Protein AF-A0A8B7D8F7-F1 (afdb_monomer_lite)

Foldseek 3Di:
DFEDEDALPDALVVVLVRLQVQLVVCVVHDPVPDAGEYEYEQVQNPCNHPRNNLVQVVCCLPQLHSPDPPPPPPPDDSSSSHHHYHYHHPHDDDVVSPVSDDDDDDDDDDPVRVVVVVVVVCVVVVVVPVVDDDDAPVRVLCVQCVPPPDDPVDPRCVVVLVVDPPVRND

Structure (mmCIF, N/CA/C/O backbone):
data_AF-A0A8B7D8F7-F1
#
_entry.id   AF-A0A8B7D8F7-F1
#
loop_
_atom_site.group_PDB
_atom_site.id
_atom_site.type_symbol
_atom_site.label_atom_id
_atom_site.label_alt_id
_atom_site.label_comp_id
_atom_site.label_asym_id
_atom_site.label_entity_id
_atom_site.label_seq_id
_atom_site.pdbx_PDB_ins_code
_atom_site.Cartn_x
_atom_site.Cartn_y
_atom_site.Cartn_z
_atom_site.occupancy
_atom_site.B_iso_or_equiv
_atom_site.auth_seq_id
_atom_site.auth_comp_id
_atom_site.auth_asym_id
_atom_site.auth_atom_id
_atom_site.pdbx_PDB_model_num
ATOM 1 N N . MET A 1 1 ? 14.949 -7.351 -1.262 1.00 87.62 1 MET A N 1
ATOM 2 C CA . MET A 1 1 ? 13.825 -6.404 -1.428 1.00 87.62 1 MET A CA 1
ATOM 3 C C . MET A 1 1 ? 14.369 -4.986 -1.374 1.00 87.62 1 MET A C 1
ATOM 5 O O . MET A 1 1 ? 15.267 -4.740 -0.578 1.00 87.62 1 MET A O 1
ATOM 9 N N . LEU A 1 2 ? 13.857 -4.088 -2.214 1.00 94.81 2 LEU A N 1
ATOM 10 C CA . LEU A 1 2 ? 14.198 -2.665 -2.225 1.00 94.81 2 LEU A CA 1
ATOM 11 C C . LEU A 1 2 ? 12.904 -1.845 -2.233 1.00 94.81 2 LEU A C 1
ATOM 13 O O . LEU A 1 2 ? 12.019 -2.121 -3.038 1.00 94.81 2 LEU A O 1
ATOM 17 N N . SER A 1 3 ? 12.783 -0.864 -1.342 1.00 95.75 3 SER A N 1
ATOM 18 C CA . SER A 1 3 ? 11.585 -0.025 -1.221 1.00 95.75 3 SER A CA 1
ATOM 19 C C . SER A 1 3 ? 11.838 1.403 -1.701 1.00 95.75 3 SER A C 1
ATOM 21 O O . SER A 1 3 ? 12.882 1.980 -1.392 1.00 95.75 3 SER A O 1
ATOM 23 N N . TYR A 1 4 ? 10.861 1.996 -2.382 1.00 96.25 4 TYR A N 1
ATOM 24 C CA . TYR A 1 4 ? 10.856 3.400 -2.782 1.00 96.25 4 TYR A CA 1
ATOM 25 C C . TYR A 1 4 ? 9.546 4.067 -2.358 1.00 96.25 4 TYR A C 1
ATOM 27 O O . TYR A 1 4 ? 8.468 3.609 -2.725 1.00 96.25 4 TYR A O 1
ATOM 35 N N . GLN A 1 5 ? 9.656 5.166 -1.610 1.00 96.56 5 GLN A N 1
ATOM 36 C CA . GLN A 1 5 ? 8.515 6.002 -1.243 1.00 96.56 5 GLN A CA 1
ATOM 37 C C . GLN A 1 5 ? 8.157 6.927 -2.410 1.00 96.56 5 GLN A C 1
ATOM 39 O O . GLN A 1 5 ? 8.928 7.829 -2.763 1.00 96.56 5 GLN A O 1
ATOM 44 N N . CYS A 1 6 ? 6.981 6.726 -2.990 1.00 94.94 6 CYS A N 1
ATOM 45 C CA . CYS A 1 6 ? 6.410 7.609 -3.991 1.00 94.94 6 CYS A CA 1
ATOM 46 C C . CYS A 1 6 ? 5.871 8.901 -3.363 1.00 94.94 6 CYS A C 1
ATOM 48 O O . CYS A 1 6 ? 5.489 8.975 -2.196 1.00 94.94 6 CYS A O 1
ATOM 50 N N . SER A 1 7 ? 5.873 9.956 -4.171 1.00 93.94 7 SER A N 1
ATOM 51 C CA . SER A 1 7 ? 5.354 11.277 -3.831 1.00 93.94 7 SER A CA 1
ATOM 52 C C . SER A 1 7 ? 4.913 11.999 -5.110 1.00 93.94 7 SER A C 1
ATOM 54 O O . SER A 1 7 ? 5.323 11.592 -6.202 1.00 93.94 7 SER A O 1
ATOM 56 N N . PRO A 1 8 ? 4.203 13.134 -5.013 1.00 92.12 8 PRO A N 1
ATOM 57 C CA . PRO A 1 8 ? 3.846 13.934 -6.191 1.00 92.12 8 PRO A CA 1
ATOM 58 C C . PRO A 1 8 ? 5.057 14.460 -6.988 1.00 92.12 8 PRO A C 1
ATOM 60 O O . PRO A 1 8 ? 4.948 14.800 -8.167 1.00 92.12 8 PRO A O 1
ATOM 63 N N . LEU A 1 9 ? 6.240 14.509 -6.365 1.00 92.75 9 LEU A N 1
ATOM 64 C CA . LEU A 1 9 ? 7.497 14.946 -6.985 1.00 92.75 9 LEU A CA 1
ATOM 65 C C . LEU A 1 9 ? 8.323 13.790 -7.572 1.00 92.75 9 LEU A C 1
ATOM 67 O O . LEU A 1 9 ? 9.418 14.023 -8.096 1.00 92.75 9 LEU A O 1
ATOM 71 N N . SER A 1 10 ? 7.834 12.551 -7.471 1.00 93.44 10 SER A N 1
ATOM 72 C CA . SER A 1 10 ? 8.520 11.371 -7.995 1.00 93.44 10 SER A CA 1
ATOM 73 C C . SER A 1 10 ? 8.767 11.478 -9.501 1.00 93.44 10 SER A C 1
ATOM 75 O O . SER A 1 10 ? 7.988 12.058 -10.255 1.00 93.44 10 SER A O 1
ATOM 77 N N . THR A 1 11 ? 9.887 10.910 -9.947 1.00 93.69 11 THR A N 1
ATOM 78 C CA . THR A 1 11 ? 10.309 10.909 -11.353 1.00 93.69 11 THR A CA 1
ATOM 79 C C . THR A 1 11 ? 10.440 9.485 -11.871 1.00 93.69 11 THR A C 1
ATOM 81 O O . THR A 1 11 ? 10.757 8.573 -11.107 1.00 93.69 11 THR A O 1
ATOM 84 N N . ALA A 1 12 ? 10.236 9.304 -13.178 1.00 92.81 12 ALA A N 1
ATOM 85 C CA . ALA A 1 12 ? 10.432 8.017 -13.846 1.00 92.81 12 ALA A CA 1
ATOM 86 C C . ALA A 1 12 ? 11.850 7.470 -13.611 1.00 92.81 12 ALA A C 1
ATOM 88 O O . ALA A 1 12 ? 12.014 6.310 -13.255 1.00 92.81 12 ALA A O 1
ATOM 89 N N . GLU A 1 13 ? 12.866 8.332 -13.708 1.00 92.81 13 GLU A N 1
ATOM 90 C CA . GLU A 1 13 ? 14.273 7.973 -13.496 1.00 92.81 13 GLU A CA 1
ATOM 91 C C . GLU A 1 13 ? 14.523 7.339 -12.121 1.00 92.81 13 GLU A C 1
ATOM 93 O O . GLU A 1 13 ? 15.230 6.340 -12.014 1.00 92.81 13 GLU A O 1
ATOM 98 N N . ARG A 1 14 ? 13.910 7.871 -11.054 1.00 92.50 14 ARG A N 1
ATOM 99 C CA . ARG A 1 14 ? 14.045 7.288 -9.712 1.00 92.50 14 ARG A CA 1
ATOM 100 C C . ARG A 1 14 ? 13.439 5.888 -9.634 1.00 92.50 14 ARG A C 1
ATOM 102 O O . ARG A 1 14 ? 14.030 5.018 -8.997 1.00 92.50 14 ARG A O 1
ATOM 109 N N . ILE A 1 15 ? 12.303 5.662 -10.293 1.00 94.00 15 ILE A N 1
ATOM 110 C CA . ILE A 1 15 ? 11.661 4.342 -10.346 1.00 94.00 15 ILE A CA 1
ATOM 111 C C . ILE A 1 15 ? 12.543 3.371 -11.140 1.00 94.00 15 ILE A C 1
ATOM 113 O O . ILE A 1 15 ? 12.883 2.308 -10.628 1.00 94.00 15 ILE A O 1
ATOM 117 N N . ILE A 1 16 ? 13.004 3.768 -12.328 1.00 93.31 16 ILE A N 1
ATOM 118 C CA . ILE A 1 16 ? 13.893 2.963 -13.181 1.00 93.31 16 ILE A CA 1
ATOM 119 C C . ILE A 1 16 ? 15.178 2.589 -12.434 1.00 93.31 16 ILE A C 1
ATOM 121 O O . ILE A 1 16 ? 15.551 1.418 -12.384 1.00 93.31 16 ILE A O 1
ATOM 125 N N . ASN A 1 17 ? 15.829 3.557 -11.785 1.00 92.38 17 ASN A N 1
ATOM 126 C CA . ASN A 1 17 ? 17.037 3.307 -11.001 1.00 92.38 17 ASN A CA 1
ATOM 127 C C . ASN A 1 17 ? 16.782 2.345 -9.834 1.00 92.38 17 ASN A C 1
ATOM 129 O O . ASN A 1 17 ? 17.636 1.509 -9.546 1.00 92.38 17 ASN A O 1
ATOM 133 N N . THR A 1 18 ? 15.607 2.412 -9.200 1.00 94.62 18 THR A N 1
ATOM 134 C CA . THR A 1 18 ? 15.209 1.462 -8.148 1.00 94.62 18 THR A CA 1
ATOM 135 C C . THR A 1 18 ? 15.103 0.042 -8.708 1.00 94.62 18 THR A C 1
ATOM 137 O O . THR A 1 18 ? 15.672 -0.885 -8.135 1.00 94.62 18 THR A O 1
ATOM 140 N N . PHE A 1 19 ? 14.444 -0.143 -9.855 1.00 93.88 19 PHE A N 1
ATOM 141 C CA . PHE A 1 19 ? 14.348 -1.447 -10.521 1.00 93.88 19 PHE A CA 1
ATOM 142 C C . PHE A 1 19 ? 15.720 -1.982 -10.935 1.00 93.88 19 PHE A C 1
ATOM 144 O O . PHE A 1 19 ? 16.063 -3.111 -10.591 1.00 93.88 19 PHE A O 1
ATOM 151 N N . ARG A 1 20 ? 16.551 -1.146 -11.570 1.00 90.81 20 ARG A N 1
ATOM 152 C CA . ARG A 1 20 ? 17.925 -1.496 -11.961 1.00 90.81 20 ARG A CA 1
ATOM 153 C C . ARG A 1 20 ? 18.796 -1.860 -10.757 1.00 90.81 20 ARG A C 1
ATOM 155 O O . ARG A 1 20 ? 19.623 -2.761 -10.835 1.00 90.81 20 ARG A O 1
ATOM 162 N N . GLN A 1 21 ? 18.652 -1.162 -9.634 1.00 92.06 21 GLN A N 1
ATOM 163 C CA . GLN A 1 21 ? 19.368 -1.515 -8.410 1.00 92.06 21 GLN A CA 1
ATOM 164 C C . GLN A 1 21 ? 18.860 -2.841 -7.830 1.00 92.06 21 GLN A C 1
ATOM 166 O O . GLN A 1 21 ? 19.656 -3.630 -7.328 1.00 92.06 21 GLN A O 1
ATOM 171 N N . CYS A 1 22 ? 17.554 -3.100 -7.909 1.00 93.19 22 CYS A N 1
ATOM 172 C CA . CYS A 1 22 ? 16.953 -4.329 -7.408 1.00 93.19 22 CYS A CA 1
ATOM 173 C C . CYS A 1 22 ? 17.325 -5.553 -8.258 1.00 93.19 22 CYS A C 1
ATOM 175 O O . CYS A 1 22 ? 17.568 -6.624 -7.698 1.00 93.19 22 CYS A O 1
ATOM 177 N N . SER A 1 23 ? 17.424 -5.411 -9.583 1.00 91.12 23 SER A N 1
ATOM 178 C CA . SER A 1 23 ? 17.811 -6.511 -10.478 1.00 91.12 23 SER A CA 1
ATOM 179 C C . SER A 1 23 ? 19.242 -6.974 -10.221 1.00 91.12 23 SER A C 1
ATOM 181 O O . SER A 1 23 ? 19.514 -8.169 -10.222 1.00 91.12 23 SER A O 1
ATOM 183 N N . ARG A 1 24 ? 20.143 -6.057 -9.838 1.00 89.94 24 ARG A N 1
ATOM 184 C CA . ARG A 1 24 ? 21.517 -6.397 -9.426 1.00 89.94 24 ARG A CA 1
ATOM 185 C C . ARG A 1 24 ? 21.591 -7.369 -8.248 1.00 89.94 24 ARG A C 1
ATOM 187 O O . ARG A 1 24 ? 22.590 -8.062 -8.117 1.00 89.94 24 ARG A O 1
ATOM 194 N N . PHE A 1 25 ? 20.565 -7.452 -7.397 1.00 90.75 25 PHE A N 1
ATOM 195 C CA . PHE A 1 25 ? 20.537 -8.449 -6.320 1.00 90.75 25 PHE A CA 1
ATOM 196 C C . PHE A 1 25 ? 20.321 -9.881 -6.818 1.00 90.75 25 PHE A C 1
ATOM 198 O O . PHE A 1 25 ? 20.570 -10.814 -6.058 1.00 90.75 25 PHE A O 1
ATOM 205 N N . GLN A 1 26 ? 19.851 -10.049 -8.054 1.00 89.31 26 GLN A N 1
ATOM 206 C CA . GLN A 1 26 ? 19.632 -11.351 -8.682 1.00 89.31 26 GLN A CA 1
ATOM 207 C C . GLN A 1 26 ? 20.849 -11.835 -9.482 1.00 89.31 26 GLN A C 1
ATOM 209 O O . GLN A 1 26 ? 20.882 -12.992 -9.885 1.00 89.31 26 GLN A O 1
ATOM 214 N N . VAL A 1 27 ? 21.855 -10.978 -9.690 1.00 87.81 27 VAL A N 1
ATOM 215 C CA . VAL A 1 27 ? 23.094 -11.343 -10.391 1.00 87.81 27 VAL A CA 1
ATOM 216 C C . VAL A 1 27 ? 23.777 -12.490 -9.644 1.00 87.81 27 VAL A C 1
ATOM 218 O O . VAL A 1 27 ? 23.914 -12.440 -8.420 1.00 87.81 27 VAL A O 1
ATOM 221 N N . GLU A 1 28 ? 24.174 -13.528 -10.387 1.00 86.38 28 GLU A N 1
ATOM 222 C CA . GLU A 1 28 ? 24.790 -14.759 -9.859 1.00 86.38 28 GLU A CA 1
ATOM 223 C C . GLU A 1 28 ? 23.906 -15.535 -8.857 1.00 86.38 28 GLU A C 1
ATOM 225 O O . GLU A 1 28 ? 24.405 -16.333 -8.057 1.00 86.38 28 GLU A O 1
ATOM 230 N N . LYS A 1 29 ? 22.585 -15.312 -8.867 1.00 88.38 29 LYS A N 1
ATOM 231 C CA . LYS A 1 29 ? 21.617 -16.083 -8.074 1.00 88.38 29 LYS A CA 1
ATOM 232 C C . LYS A 1 29 ? 20.855 -17.070 -8.946 1.00 88.38 29 LYS A C 1
ATOM 234 O O . LYS A 1 29 ? 20.622 -16.836 -10.125 1.00 88.38 29 LYS A O 1
ATOM 239 N N . ASP A 1 30 ? 20.429 -18.161 -8.324 1.00 89.81 30 ASP A N 1
ATOM 240 C CA . ASP A 1 30 ? 19.472 -19.085 -8.919 1.00 89.81 30 ASP A CA 1
ATOM 241 C C . ASP A 1 30 ? 18.056 -18.489 -8.839 1.00 89.81 30 ASP A C 1
ATOM 243 O O . ASP A 1 30 ? 17.492 -18.346 -7.753 1.00 89.81 30 ASP A O 1
ATOM 247 N N . LEU A 1 31 ? 17.492 -18.128 -9.994 1.00 89.00 31 LEU A N 1
ATOM 248 C CA . LEU A 1 31 ? 16.180 -17.479 -10.097 1.00 89.00 31 LEU A CA 1
ATOM 249 C C . LEU A 1 31 ? 15.002 -18.418 -9.803 1.00 89.00 31 LEU A C 1
ATOM 251 O O . LEU A 1 31 ? 13.884 -17.940 -9.613 1.00 89.00 31 LEU A O 1
ATOM 255 N N . ASP A 1 32 ? 15.230 -19.733 -9.743 1.00 89.94 32 ASP A N 1
ATOM 256 C CA . ASP A 1 32 ? 14.185 -20.686 -9.360 1.00 89.94 32 AS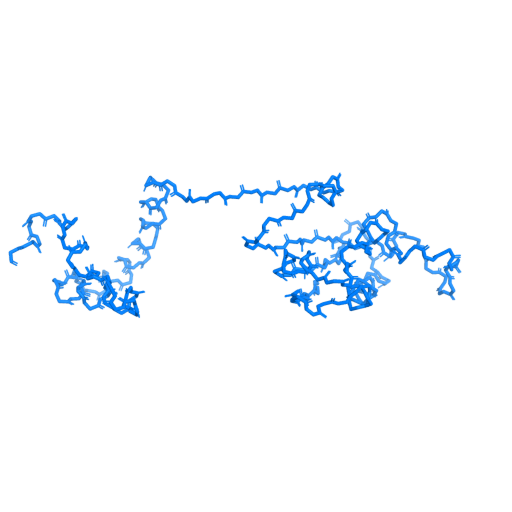P A CA 1
ATOM 257 C C . ASP A 1 32 ? 13.975 -20.701 -7.834 1.00 89.94 32 ASP A C 1
ATOM 259 O O . ASP A 1 32 ? 12.902 -21.063 -7.345 1.00 89.94 32 ASP A O 1
ATOM 263 N N . THR A 1 33 ? 14.978 -20.257 -7.067 1.00 93.12 33 THR A N 1
ATOM 264 C CA . THR A 1 33 ? 14.947 -20.210 -5.596 1.00 93.12 33 THR A CA 1
ATOM 265 C C . THR A 1 33 ? 15.053 -18.797 -5.017 1.00 93.12 33 THR A C 1
ATOM 267 O O . THR A 1 33 ? 14.802 -18.600 -3.824 1.00 93.12 33 THR A O 1
ATOM 270 N N . PHE A 1 34 ? 15.380 -17.796 -5.838 1.00 92.44 34 PHE A N 1
ATOM 271 C CA . PHE A 1 34 ? 15.567 -16.414 -5.413 1.00 92.44 34 PHE A CA 1
ATOM 272 C C . PHE A 1 34 ? 14.885 -15.417 -6.354 1.00 92.44 34 PHE A C 1
ATOM 274 O O . PHE A 1 34 ? 15.066 -15.455 -7.564 1.00 92.44 34 PHE A O 1
ATOM 281 N N . ALA A 1 35 ? 14.178 -14.445 -5.777 1.00 92.31 35 ALA A N 1
ATOM 282 C CA . ALA A 1 35 ? 13.623 -13.310 -6.508 1.00 92.31 35 ALA A CA 1
ATOM 283 C C . ALA A 1 35 ? 13.865 -12.013 -5.731 1.00 92.31 35 ALA A C 1
ATOM 285 O O . ALA A 1 35 ? 13.637 -11.936 -4.517 1.00 92.31 35 ALA A O 1
ATOM 286 N N . SER A 1 36 ? 14.309 -10.969 -6.427 1.00 94.50 36 SER A N 1
ATOM 287 C CA . SER A 1 36 ? 14.330 -9.622 -5.876 1.00 94.50 36 SER A CA 1
ATOM 288 C C . SER A 1 36 ? 12.977 -8.946 -6.098 1.00 94.50 36 SER A C 1
ATOM 290 O O . SER A 1 36 ? 12.236 -9.248 -7.032 1.00 94.50 36 SER A O 1
ATOM 292 N N . VAL A 1 37 ? 12.614 -8.066 -5.165 1.00 95.62 37 VAL A N 1
ATOM 293 C CA . VAL A 1 37 ? 11.290 -7.441 -5.117 1.00 95.62 37 VAL A CA 1
ATOM 294 C C . VAL A 1 37 ? 11.459 -5.944 -4.926 1.00 95.62 37 VAL A C 1
ATOM 296 O O . VAL A 1 37 ? 12.093 -5.520 -3.950 1.00 95.62 37 VAL A O 1
ATOM 299 N N . VAL A 1 38 ? 10.880 -5.164 -5.833 1.00 96.88 38 VAL A N 1
ATOM 300 C CA . VAL A 1 38 ? 10.690 -3.721 -5.690 1.00 96.88 38 VAL A CA 1
ATOM 301 C C . VAL A 1 38 ? 9.353 -3.466 -5.013 1.00 96.88 38 VAL A C 1
ATOM 303 O O . VAL A 1 38 ? 8.324 -3.989 -5.438 1.00 96.88 38 VAL A O 1
ATOM 306 N N . VAL A 1 39 ? 9.365 -2.630 -3.978 1.00 97.19 39 VAL A N 1
ATOM 307 C CA . VAL A 1 39 ? 8.150 -2.162 -3.311 1.00 97.19 39 VAL A CA 1
ATOM 308 C C . VAL A 1 39 ? 8.019 -0.660 -3.504 1.00 97.19 39 VAL A C 1
ATOM 310 O O . VAL A 1 39 ? 8.870 0.094 -3.034 1.00 97.19 39 VAL A O 1
ATOM 313 N N . LEU A 1 40 ? 6.975 -0.225 -4.206 1.00 95.69 40 LEU A N 1
ATOM 314 C CA . LEU A 1 40 ? 6.627 1.190 -4.312 1.00 95.69 40 LEU A CA 1
ATOM 315 C C . LEU A 1 40 ? 5.550 1.504 -3.284 1.00 95.69 40 LEU A C 1
ATOM 317 O O . LEU A 1 40 ? 4.417 1.039 -3.411 1.00 95.69 40 LEU A O 1
ATOM 321 N N . ASP A 1 41 ? 5.922 2.271 -2.270 1.00 95.88 41 ASP A N 1
ATOM 322 C CA . ASP A 1 41 ? 5.010 2.708 -1.220 1.00 95.88 41 ASP A CA 1
ATOM 323 C C . ASP A 1 41 ? 4.389 4.059 -1.586 1.00 95.88 41 ASP A C 1
ATOM 325 O O . ASP A 1 41 ? 5.037 4.892 -2.216 1.00 95.88 41 ASP A O 1
ATOM 329 N N . GLU A 1 42 ? 3.128 4.269 -1.227 1.00 94.56 42 GLU A N 1
ATOM 330 C CA . GLU A 1 42 ? 2.289 5.391 -1.666 1.00 94.56 42 GLU A CA 1
ATOM 331 C C . GLU A 1 42 ? 2.285 5.638 -3.187 1.00 94.56 42 GLU A C 1
ATOM 333 O O . GLU A 1 42 ? 2.297 6.779 -3.658 1.00 94.56 42 GLU A O 1
ATOM 338 N N . VAL A 1 43 ? 2.251 4.567 -3.990 1.00 93.12 43 VAL A N 1
ATOM 339 C CA . VAL A 1 43 ? 2.386 4.661 -5.457 1.00 93.12 43 VAL A CA 1
ATOM 340 C C . VAL A 1 43 ? 1.311 5.535 -6.118 1.00 93.12 43 VAL A C 1
ATOM 342 O O . VAL A 1 43 ? 1.598 6.206 -7.108 1.00 93.12 43 VAL A O 1
ATOM 345 N N . GLY A 1 44 ? 0.114 5.636 -5.535 1.00 91.88 44 GLY A N 1
ATOM 346 C CA . GLY A 1 44 ? -0.950 6.507 -6.035 1.00 91.88 44 GLY A CA 1
ATOM 347 C C . GLY A 1 44 ? -0.617 8.001 -5.957 1.00 91.88 44 GLY A C 1
ATOM 348 O O . GLY A 1 44 ? -1.065 8.755 -6.808 1.00 91.88 44 GLY A O 1
ATOM 349 N N . LEU A 1 45 ? 0.268 8.441 -5.052 1.00 92.31 45 LEU A N 1
ATOM 350 C CA . LEU A 1 45 ? 0.730 9.839 -5.034 1.00 92.31 45 LEU A CA 1
ATOM 351 C C . LEU A 1 45 ? 1.557 10.211 -6.272 1.00 92.31 45 LEU A C 1
ATOM 353 O O . LEU A 1 45 ? 1.676 11.387 -6.610 1.00 92.31 45 LEU A O 1
ATOM 357 N N . ALA A 1 46 ? 2.174 9.224 -6.924 1.00 92.12 46 ALA A N 1
ATOM 358 C CA . ALA A 1 46 ? 2.950 9.434 -8.138 1.00 92.12 46 ALA A CA 1
ATOM 359 C C . ALA A 1 46 ? 2.072 9.481 -9.403 1.00 92.12 46 ALA A C 1
ATOM 361 O O . ALA A 1 46 ? 2.559 9.922 -10.445 1.00 92.12 46 ALA A O 1
ATOM 362 N N . GLU A 1 47 ? 0.803 9.064 -9.319 1.00 88.06 47 GLU A N 1
ATOM 363 C CA . GLU A 1 47 ? -0.185 9.181 -10.402 1.00 88.06 47 GLU A CA 1
ATOM 364 C C . GLU A 1 47 ? -0.517 10.653 -10.681 1.00 88.06 47 GLU A C 1
ATOM 366 O O . GLU A 1 47 ? -0.488 11.083 -11.830 1.00 88.06 47 GLU A O 1
ATOM 371 N N . ASP A 1 48 ? -0.698 11.449 -9.623 1.00 82.69 48 ASP A N 1
ATOM 372 C CA . ASP A 1 48 ? -1.001 12.886 -9.709 1.00 82.69 48 ASP A CA 1
ATOM 373 C C . ASP A 1 48 ? 0.203 13.744 -10.143 1.00 82.69 48 ASP A C 1
ATOM 375 O O . ASP A 1 48 ? 0.115 14.970 -10.261 1.00 82.69 48 ASP A O 1
ATOM 379 N N . SER A 1 49 ? 1.366 13.128 -10.367 1.00 85.56 49 SER A N 1
ATOM 380 C CA . SER A 1 49 ? 2.564 13.861 -10.753 1.00 85.56 49 SER A CA 1
ATOM 381 C C . SER A 1 49 ? 2.476 14.347 -12.207 1.00 85.56 49 SER A C 1
ATOM 383 O O . SER A 1 49 ? 2.282 13.537 -13.119 1.00 85.56 49 SER A O 1
ATOM 385 N N . PRO A 1 50 ? 2.784 15.629 -12.494 1.00 84.94 50 PRO A N 1
ATOM 386 C CA . PRO A 1 50 ? 2.799 16.148 -13.865 1.00 84.94 50 PRO A CA 1
ATOM 387 C C . PRO A 1 50 ? 3.877 15.492 -14.745 1.00 84.94 50 PRO A C 1
ATOM 389 O O . PRO A 1 50 ? 3.872 15.649 -15.963 1.00 84.94 50 PRO A O 1
ATOM 392 N N . ARG A 1 51 ? 4.826 14.766 -14.138 1.00 86.12 51 ARG A N 1
ATOM 393 C CA . ARG A 1 51 ? 5.921 14.069 -14.827 1.00 86.12 51 ARG A CA 1
ATOM 394 C C . ARG A 1 51 ? 5.559 12.647 -15.264 1.00 86.12 51 ARG A C 1
ATOM 396 O O . ARG A 1 51 ? 6.406 11.985 -15.855 1.00 86.12 51 ARG A O 1
ATOM 403 N N . MET A 1 52 ? 4.344 12.174 -14.961 1.00 87.00 52 MET A N 1
ATOM 404 C CA . MET A 1 52 ? 3.841 10.833 -15.300 1.00 87.00 52 MET A CA 1
ATOM 405 C C . MET A 1 52 ? 4.857 9.698 -15.039 1.00 87.00 52 MET A C 1
ATOM 407 O O . MET A 1 52 ? 5.137 8.888 -15.930 1.00 87.00 52 MET A O 1
ATOM 411 N N . PRO A 1 53 ? 5.438 9.611 -13.828 1.00 91.12 53 PRO A N 1
ATOM 412 C CA . PRO A 1 53 ? 6.520 8.677 -13.522 1.00 91.12 53 PRO A CA 1
ATOM 413 C C . PRO A 1 53 ? 6.110 7.206 -13.689 1.00 91.12 53 PRO A C 1
ATOM 415 O O . PRO A 1 53 ? 6.938 6.376 -14.056 1.00 91.12 53 PRO A O 1
ATOM 418 N N . LEU A 1 54 ? 4.829 6.885 -13.484 1.00 90.75 54 LEU A N 1
ATOM 419 C CA . LEU A 1 54 ? 4.310 5.518 -13.567 1.00 90.75 54 LEU A CA 1
ATOM 420 C C . LEU A 1 54 ? 4.213 4.981 -15.001 1.00 90.75 54 LEU A C 1
ATOM 422 O O . LEU A 1 54 ? 4.060 3.777 -15.176 1.00 90.75 54 LEU A O 1
ATOM 426 N N . LYS A 1 55 ? 4.388 5.820 -16.036 1.00 88.81 55 LYS A N 1
ATOM 427 C CA . LYS A 1 55 ? 4.509 5.342 -17.425 1.00 88.81 55 LYS A CA 1
ATOM 428 C C . LYS A 1 55 ? 5.704 4.394 -17.598 1.00 88.81 55 LYS A C 1
ATOM 430 O O . LYS A 1 55 ? 5.629 3.470 -18.402 1.00 88.81 55 LYS A O 1
ATOM 435 N N . ALA A 1 56 ? 6.767 4.586 -16.812 1.00 89.12 56 ALA A N 1
ATOM 436 C CA . ALA A 1 56 ? 7.940 3.714 -16.825 1.00 89.12 56 ALA A CA 1
ATOM 437 C C . ALA A 1 56 ? 7.629 2.277 -16.372 1.00 89.12 56 ALA A C 1
ATOM 439 O O . ALA A 1 56 ? 8.340 1.355 -16.755 1.00 89.12 56 ALA A O 1
ATOM 440 N N . LEU A 1 57 ? 6.558 2.060 -15.595 1.00 89.25 57 LEU A N 1
ATOM 441 C CA . LEU A 1 57 ? 6.196 0.724 -15.119 1.00 89.25 57 LEU A CA 1
ATOM 442 C C . LEU A 1 57 ? 5.792 -0.223 -16.253 1.00 89.25 57 LEU A C 1
ATOM 444 O O . LEU A 1 57 ? 5.916 -1.427 -16.081 1.00 89.25 57 LEU A O 1
ATOM 448 N N . HIS A 1 58 ? 5.324 0.278 -17.402 1.00 86.44 58 HIS A N 1
ATOM 449 C CA . HIS A 1 58 ? 4.906 -0.595 -18.503 1.00 86.44 58 HIS A CA 1
ATOM 450 C C . HIS A 1 58 ? 6.057 -1.476 -18.997 1.00 86.44 58 HIS A C 1
ATOM 452 O O . HIS A 1 58 ? 5.934 -2.696 -18.960 1.00 86.44 58 HIS A O 1
ATOM 458 N N . SER A 1 59 ? 7.183 -0.867 -19.374 1.00 86.19 59 SER A N 1
ATOM 459 C CA . SER A 1 59 ? 8.365 -1.601 -19.834 1.00 86.19 59 SER A CA 1
ATOM 460 C C . SER A 1 59 ? 9.003 -2.400 -18.693 1.00 86.19 59 SER A C 1
ATOM 462 O O . SER A 1 59 ? 9.273 -3.591 -18.832 1.00 86.19 59 SER A O 1
ATOM 464 N N . LEU A 1 60 ? 9.118 -1.791 -17.505 1.00 89.25 60 LEU A N 1
ATOM 465 C CA . LEU A 1 60 ? 9.739 -2.431 -16.340 1.00 89.25 60 LEU A CA 1
ATOM 466 C C . LEU A 1 60 ? 9.019 -3.715 -15.893 1.00 89.25 60 LEU A C 1
ATOM 468 O O . LEU A 1 60 ? 9.669 -4.622 -15.380 1.00 89.25 60 LEU A O 1
ATOM 472 N N . LEU A 1 61 ? 7.696 -3.800 -16.066 1.00 88.00 61 LEU A N 1
ATOM 473 C CA . LEU A 1 61 ? 6.909 -4.986 -15.708 1.00 88.00 61 LEU A CA 1
ATOM 474 C C . LEU A 1 61 ? 6.807 -6.015 -16.845 1.00 88.00 61 LEU A C 1
ATOM 476 O O . LEU A 1 61 ? 6.533 -7.181 -16.569 1.00 88.00 61 LEU A O 1
ATOM 480 N N . GLU A 1 62 ? 7.013 -5.616 -18.102 1.00 84.12 62 GLU A N 1
ATOM 481 C CA . GLU A 1 62 ? 6.953 -6.525 -19.253 1.00 84.12 62 GLU A CA 1
ATOM 482 C C . GLU A 1 62 ? 8.280 -7.259 -19.473 1.00 84.12 62 GLU A C 1
ATOM 484 O O . GLU A 1 62 ? 8.310 -8.493 -19.481 1.00 84.12 62 GLU A O 1
ATOM 489 N N . ASP A 1 63 ? 9.381 -6.523 -19.622 1.00 79.12 63 ASP A N 1
ATOM 490 C CA . ASP A 1 63 ? 10.696 -7.085 -19.947 1.00 79.12 63 ASP A CA 1
ATOM 491 C C . ASP A 1 63 ? 11.807 -6.714 -18.953 1.00 79.12 63 ASP A C 1
ATOM 493 O O . ASP A 1 63 ? 12.911 -7.250 -19.050 1.00 79.12 63 ASP A O 1
ATOM 497 N N . GLY A 1 64 ? 11.508 -5.883 -17.947 1.00 77.06 64 GLY A N 1
ATOM 498 C CA . GLY A 1 64 ? 12.483 -5.450 -16.940 1.00 77.06 64 GLY A CA 1
ATOM 499 C C . GLY A 1 64 ? 13.408 -4.332 -17.422 1.00 77.06 64 GLY A C 1
ATOM 500 O O . GLY A 1 64 ? 14.374 -4.001 -16.732 1.00 77.06 64 GLY A O 1
ATOM 501 N N . THR A 1 65 ? 13.136 -3.748 -18.591 1.00 75.94 65 THR A N 1
ATOM 502 C CA . THR A 1 65 ? 13.918 -2.655 -19.171 1.00 75.94 65 THR A CA 1
ATOM 503 C C . THR A 1 65 ? 13.197 -1.315 -19.026 1.00 75.94 65 THR A C 1
ATOM 505 O O . THR A 1 65 ? 12.017 -1.234 -18.685 1.00 75.94 65 THR A O 1
ATOM 508 N N . ASP A 1 66 ? 13.911 -0.225 -19.285 1.00 69.00 66 ASP A N 1
ATOM 509 C CA . ASP A 1 66 ? 13.326 1.115 -19.391 1.00 69.00 66 ASP A CA 1
ATOM 510 C C . ASP A 1 66 ? 12.693 1.382 -20.774 1.00 69.00 66 ASP A C 1
ATOM 512 O O . ASP A 1 66 ? 12.284 2.510 -21.053 1.00 69.00 66 ASP A O 1
ATOM 516 N N . GLY A 1 67 ? 12.563 0.353 -21.623 1.00 64.81 67 GLY A N 1
ATOM 517 C CA . GLY A 1 67 ? 12.050 0.461 -22.988 1.00 64.81 67 GLY A CA 1
ATOM 518 C C . GLY A 1 67 ? 13.075 0.961 -24.006 1.00 64.81 67 GLY A C 1
ATOM 519 O O . GLY A 1 67 ? 12.709 1.189 -25.158 1.00 64.81 67 GLY A O 1
ATOM 520 N N . SER A 1 68 ? 14.337 1.149 -23.607 1.00 65.38 68 SER A N 1
ATOM 521 C CA . SER A 1 68 ? 15.431 1.319 -24.561 1.00 65.38 68 SER A CA 1
ATOM 522 C C . SER A 1 68 ? 15.869 -0.051 -25.091 1.00 65.38 68 SER A C 1
ATOM 524 O O . SER A 1 68 ? 16.170 -0.961 -24.321 1.00 65.38 68 SER A O 1
ATOM 526 N N . GLU A 1 69 ? 15.922 -0.204 -26.419 1.00 54.12 69 GLU A N 1
ATOM 527 C CA . GLU A 1 69 ? 16.531 -1.360 -27.101 1.00 54.12 69 GLU A CA 1
ATOM 528 C C . GLU A 1 69 ? 18.067 -1.350 -26.977 1.00 54.12 69 GLU A C 1
ATOM 530 O O . GLU A 1 69 ? 18.779 -1.773 -27.889 1.00 54.12 69 GLU A O 1
ATOM 535 N N . ASP A 1 70 ? 18.611 -0.859 -25.861 1.00 53.59 70 ASP A N 1
ATOM 536 C CA . ASP A 1 70 ? 20.021 -1.033 -25.559 1.00 53.59 70 ASP A CA 1
ATOM 537 C C . ASP A 1 70 ? 20.223 -2.516 -25.243 1.00 53.59 70 ASP A C 1
ATOM 539 O O . ASP A 1 70 ? 20.124 -2.970 -24.099 1.00 53.59 70 ASP A O 1
ATOM 543 N N . LEU A 1 71 ? 20.452 -3.273 -26.322 1.00 47.97 71 LEU A N 1
ATOM 544 C CA . LEU A 1 71 ? 20.987 -4.624 -26.370 1.00 47.97 71 LEU A CA 1
ATOM 545 C C . LEU A 1 71 ? 22.044 -4.750 -25.281 1.00 47.97 71 LEU A C 1
ATOM 547 O O . LEU A 1 71 ? 23.165 -4.293 -25.473 1.00 47.97 71 LEU A O 1
ATOM 551 N N . THR A 1 72 ? 21.644 -5.299 -24.131 1.00 49.72 72 THR A N 1
ATOM 552 C CA . THR A 1 72 ? 22.480 -5.833 -23.048 1.00 49.72 72 THR A CA 1
ATOM 553 C C . THR A 1 72 ? 23.943 -5.385 -23.129 1.00 49.72 72 THR A C 1
ATOM 555 O O . THR A 1 72 ? 24.826 -6.196 -23.407 1.00 49.72 72 THR A O 1
ATOM 558 N N . ALA A 1 73 ? 24.223 -4.095 -22.906 1.00 47.44 73 ALA A N 1
ATOM 559 C CA . ALA A 1 73 ? 25.603 -3.594 -22.901 1.00 47.44 73 ALA A CA 1
ATOM 560 C C . ALA A 1 73 ? 26.444 -4.271 -21.795 1.00 47.44 73 ALA A C 1
ATOM 562 O O . ALA A 1 73 ? 27.670 -4.224 -21.803 1.00 47.44 73 ALA A O 1
ATOM 563 N N . ASP A 1 74 ? 25.761 -4.916 -20.848 1.00 56.69 74 ASP A N 1
ATOM 564 C CA . ASP A 1 74 ? 26.276 -5.675 -19.720 1.00 56.69 74 ASP A CA 1
ATOM 565 C C . ASP A 1 74 ? 26.271 -7.204 -19.923 1.00 56.69 74 ASP A C 1
ATOM 567 O O . ASP A 1 74 ? 26.710 -7.921 -19.029 1.00 56.69 74 ASP A O 1
ATOM 571 N N . GLY A 1 75 ? 25.786 -7.718 -21.063 1.00 55.22 75 GLY A N 1
ATOM 572 C CA . GLY A 1 75 ? 25.753 -9.158 -21.364 1.00 55.22 75 GLY A CA 1
ATOM 573 C C . GLY A 1 75 ? 24.829 -10.005 -20.474 1.00 55.22 75 GLY A C 1
ATOM 574 O O . GLY A 1 75 ? 24.904 -11.229 -20.539 1.00 55.22 75 GLY A O 1
ATOM 575 N N . SER A 1 76 ? 23.977 -9.387 -19.648 1.00 59.16 76 SER A N 1
ATOM 576 C CA . SER A 1 76 ? 23.031 -10.093 -18.772 1.00 59.16 76 SER A CA 1
ATOM 577 C C . SER A 1 76 ? 21.767 -10.508 -19.531 1.00 59.16 76 SER A C 1
ATOM 579 O O . SER A 1 76 ? 21.239 -9.738 -20.339 1.00 59.16 76 SER A O 1
ATOM 581 N N . GLU A 1 77 ? 21.264 -11.722 -19.286 1.00 64.25 77 GLU A N 1
ATOM 582 C CA . GLU A 1 77 ? 20.019 -12.179 -19.908 1.00 64.25 77 GLU A CA 1
ATOM 583 C C . GLU A 1 77 ? 18.837 -11.313 -19.445 1.00 64.25 77 GLU A C 1
ATOM 585 O O . GLU A 1 77 ? 18.777 -10.855 -18.302 1.00 64.25 77 GLU A O 1
ATOM 590 N N . PHE A 1 78 ? 17.827 -11.131 -20.305 1.00 64.69 78 PHE A N 1
ATOM 591 C CA . PHE A 1 78 ? 16.589 -10.426 -19.934 1.00 64.69 78 PHE A CA 1
ATOM 592 C C . PHE A 1 78 ? 15.917 -11.018 -18.684 1.00 64.69 78 PHE A C 1
ATOM 594 O O . PHE A 1 78 ? 15.228 -10.305 -17.954 1.00 64.69 78 PHE A O 1
ATOM 601 N N . LYS A 1 79 ? 16.130 -12.314 -18.417 1.00 65.00 79 LYS A N 1
ATOM 602 C CA . LYS A 1 79 ? 15.598 -13.003 -17.237 1.00 65.00 79 LYS A CA 1
ATOM 603 C C . LYS A 1 79 ? 16.160 -12.421 -15.933 1.00 65.00 79 LYS A C 1
ATOM 605 O O . LYS A 1 79 ? 15.398 -12.249 -14.986 1.00 65.00 79 LYS A O 1
ATOM 610 N N . ASP A 1 80 ? 17.426 -12.007 -15.922 1.00 70.50 80 ASP A N 1
ATOM 611 C CA . ASP A 1 80 ? 18.100 -11.449 -14.741 1.00 70.50 80 ASP A CA 1
ATOM 612 C C . ASP A 1 80 ? 17.643 -10.017 -14.425 1.00 70.50 80 ASP A C 1
ATOM 614 O O . ASP A 1 80 ? 17.745 -9.551 -13.285 1.00 70.50 80 ASP A O 1
ATOM 618 N N . LYS A 1 81 ? 17.103 -9.313 -15.432 1.00 75.69 81 LYS A N 1
ATOM 619 C CA . LYS A 1 81 ? 16.621 -7.927 -15.316 1.00 75.69 81 LYS A CA 1
ATOM 620 C C . LYS A 1 81 ? 15.206 -7.827 -14.747 1.00 75.69 81 LYS A C 1
ATOM 622 O O . LYS A 1 81 ? 14.866 -6.796 -14.165 1.00 75.69 81 LYS A O 1
ATOM 627 N N . ARG A 1 82 ? 14.392 -8.881 -14.872 1.00 86.31 82 ARG A N 1
ATOM 628 C CA . ARG A 1 82 ? 13.023 -8.901 -14.340 1.00 86.31 82 ARG A CA 1
ATOM 629 C C . ARG A 1 82 ? 13.035 -9.064 -12.830 1.00 86.31 82 ARG A C 1
ATOM 631 O O . ARG A 1 82 ? 13.570 -10.035 -12.311 1.00 86.31 82 ARG A O 1
ATOM 638 N N . VAL A 1 83 ? 12.381 -8.141 -12.139 1.00 91.06 83 VAL A N 1
ATOM 639 C CA . VAL A 1 83 ? 12.219 -8.164 -10.682 1.00 91.06 83 VAL A CA 1
ATOM 640 C C . VAL A 1 83 ? 10.742 -8.223 -10.334 1.00 91.06 83 VAL A C 1
ATOM 642 O O . VAL A 1 83 ? 9.903 -7.700 -11.070 1.00 91.06 83 VAL A O 1
ATOM 645 N N . ALA A 1 84 ? 10.407 -8.840 -9.205 1.00 92.81 84 ALA A N 1
ATOM 646 C CA . ALA A 1 84 ? 9.035 -8.814 -8.726 1.00 92.81 84 ALA A CA 1
ATOM 647 C C . ALA A 1 84 ? 8.668 -7.402 -8.249 1.00 92.81 84 ALA A C 1
ATOM 649 O O . ALA A 1 84 ? 9.522 -6.618 -7.827 1.00 92.81 84 ALA A O 1
ATOM 650 N N . PHE A 1 85 ? 7.378 -7.087 -8.273 1.00 93.75 85 PHE A N 1
ATOM 651 C CA . PHE A 1 85 ? 6.874 -5.760 -7.955 1.00 93.75 85 PHE A CA 1
ATOM 652 C C . PHE A 1 85 ? 5.679 -5.832 -7.007 1.00 93.75 85 PHE A C 1
ATOM 654 O O . PHE A 1 85 ? 4.766 -6.631 -7.210 1.00 93.75 85 PHE A O 1
ATOM 661 N N . ILE A 1 86 ? 5.670 -4.960 -5.999 1.00 95.44 86 ILE A N 1
ATOM 662 C CA . ILE A 1 86 ? 4.526 -4.723 -5.117 1.00 95.44 86 ILE A CA 1
ATOM 663 C C . ILE A 1 86 ? 4.289 -3.213 -5.039 1.00 95.44 86 ILE A C 1
ATOM 665 O O . ILE A 1 86 ? 5.156 -2.462 -4.596 1.00 95.44 86 ILE A O 1
ATOM 669 N N . GLY A 1 87 ? 3.107 -2.766 -5.455 1.00 93.75 87 GLY A N 1
ATOM 670 C CA . GLY A 1 87 ? 2.650 -1.391 -5.261 1.00 93.75 87 GLY A CA 1
ATOM 671 C C . GLY A 1 87 ? 1.694 -1.311 -4.077 1.00 93.75 87 GLY A C 1
ATOM 672 O O . GLY A 1 87 ? 0.706 -2.041 -4.041 1.00 93.75 87 GLY A O 1
ATOM 673 N N . ILE A 1 88 ? 1.975 -0.428 -3.122 1.00 94.94 88 ILE A N 1
ATOM 674 C CA . ILE A 1 88 ? 1.113 -0.154 -1.968 1.00 94.94 88 ILE A CA 1
ATOM 675 C C . ILE A 1 88 ? 0.645 1.293 -2.079 1.00 94.94 88 ILE A C 1
ATOM 677 O O . ILE A 1 88 ? 1.441 2.192 -2.344 1.00 94.94 88 ILE A O 1
ATOM 681 N N . SER A 1 89 ? -0.652 1.539 -1.910 1.00 92.75 89 SER A N 1
ATOM 682 C CA . SER A 1 89 ? -1.161 2.903 -1.825 1.00 92.75 89 SER A CA 1
ATOM 683 C C . SER A 1 89 ? -2.494 2.969 -1.104 1.00 92.75 89 SER A C 1
ATOM 685 O O . SER A 1 89 ? -3.314 2.056 -1.199 1.00 92.75 89 SER A O 1
ATOM 687 N N . ASN A 1 90 ? -2.708 4.094 -0.427 1.00 91.81 90 ASN A N 1
ATOM 688 C CA . ASN A 1 90 ? -4.016 4.489 0.080 1.00 91.81 90 ASN A CA 1
ATOM 689 C C . ASN A 1 90 ? -4.877 5.193 -0.987 1.00 91.81 90 ASN A C 1
ATOM 691 O O . ASN A 1 90 ? -6.076 5.380 -0.784 1.00 91.81 90 ASN A O 1
ATOM 695 N N . TRP A 1 91 ? -4.281 5.572 -2.120 1.00 87.12 91 TRP A N 1
ATOM 696 C CA . TRP A 1 91 ? -4.940 6.253 -3.230 1.00 87.12 91 TRP A CA 1
ATOM 697 C C . TRP A 1 91 ? -5.209 5.279 -4.376 1.00 87.12 91 TRP A C 1
ATOM 699 O O . TRP A 1 91 ? -4.445 4.342 -4.612 1.00 87.12 91 TRP A O 1
ATOM 709 N N . SER A 1 92 ? -6.313 5.487 -5.092 1.00 82.00 92 SER A N 1
ATOM 710 C CA . SER A 1 92 ? -6.643 4.685 -6.270 1.00 82.00 92 SER A CA 1
ATOM 711 C C . SER A 1 92 ? -5.645 4.937 -7.393 1.00 82.00 92 SER A C 1
ATOM 713 O O . SER A 1 92 ? -5.282 6.083 -7.650 1.00 82.00 92 SER A O 1
ATOM 715 N N . LEU A 1 93 ? -5.264 3.878 -8.101 1.00 83.50 93 LEU A N 1
ATOM 716 C CA . LEU A 1 93 ? -4.489 3.977 -9.332 1.00 83.50 93 LEU A CA 1
ATOM 717 C C . LEU A 1 93 ? -5.412 3.842 -10.539 1.00 83.50 93 LEU A C 1
ATOM 719 O O . LEU A 1 93 ? -6.480 3.233 -10.463 1.00 83.50 93 LEU A O 1
ATOM 723 N N . ASP A 1 94 ? -4.961 4.380 -11.666 1.00 81.75 94 ASP A N 1
ATOM 724 C CA . ASP A 1 94 ? -5.606 4.192 -12.959 1.00 81.75 94 ASP A CA 1
ATOM 725 C C . ASP A 1 94 ? -5.654 2.691 -13.334 1.00 81.75 94 ASP A C 1
ATOM 727 O O . ASP A 1 94 ? -4.597 2.048 -13.431 1.00 81.75 94 ASP A O 1
ATOM 731 N N . PRO A 1 95 ? -6.851 2.115 -13.586 1.00 75.75 95 PRO A N 1
ATOM 732 C CA . PRO A 1 95 ? -7.010 0.721 -13.998 1.00 75.75 95 PRO A CA 1
ATOM 733 C C . PRO A 1 95 ? -6.158 0.318 -15.204 1.00 75.75 95 PRO A C 1
ATOM 735 O O . PRO A 1 95 ? -5.682 -0.817 -15.259 1.00 75.75 95 PRO A O 1
ATOM 738 N N . ALA A 1 96 ? -5.887 1.236 -16.139 1.00 76.69 96 ALA A N 1
ATOM 739 C CA . ALA A 1 96 ? -5.066 0.941 -17.313 1.00 76.69 96 ALA A CA 1
ATOM 740 C C . ALA A 1 96 ? -3.628 0.526 -16.945 1.00 76.69 96 ALA A C 1
ATOM 742 O O . ALA A 1 96 ? -3.027 -0.302 -17.635 1.00 76.69 96 ALA A O 1
ATOM 743 N N . LYS A 1 97 ? -3.093 1.051 -15.834 1.00 78.06 97 LYS A N 1
ATOM 744 C CA . LYS A 1 97 ? -1.758 0.713 -15.307 1.00 78.06 97 LYS A CA 1
ATOM 745 C C . LYS A 1 97 ? -1.766 -0.584 -14.494 1.00 78.06 97 LYS A C 1
ATOM 747 O O . LYS A 1 97 ? -0.728 -1.220 -14.340 1.00 78.06 97 LYS A O 1
ATOM 752 N N . MET A 1 98 ? -2.940 -1.000 -14.018 1.00 75.69 98 MET A N 1
ATOM 753 C CA . MET A 1 98 ? -3.132 -2.194 -13.190 1.00 75.69 98 MET A CA 1
ATOM 754 C C . MET A 1 98 ? -3.436 -3.461 -13.997 1.00 75.69 98 MET A C 1
ATOM 756 O O . MET A 1 98 ? -3.277 -4.554 -13.466 1.00 75.69 98 MET A O 1
ATOM 760 N N . ASN A 1 99 ? -3.756 -3.347 -15.292 1.00 81.56 99 ASN A N 1
ATOM 761 C CA . ASN A 1 99 ? -3.952 -4.495 -16.195 1.00 81.56 99 ASN A CA 1
ATOM 762 C C . ASN A 1 99 ? -2.728 -5.433 -16.310 1.00 81.56 99 ASN A C 1
ATOM 764 O O . ASN A 1 99 ? -2.843 -6.522 -16.863 1.00 81.56 99 ASN A O 1
ATOM 768 N N . ARG A 1 100 ? -1.557 -5.015 -15.808 1.00 84.38 100 ARG A N 1
ATOM 769 C CA . ARG A 1 100 ? -0.296 -5.781 -15.804 1.00 84.38 100 ARG A CA 1
ATOM 770 C C . ARG A 1 100 ? -0.029 -6.531 -14.495 1.00 84.38 100 ARG A C 1
ATOM 772 O O . ARG A 1 100 ? 1.032 -7.126 -14.343 1.00 84.38 100 ARG A O 1
ATOM 779 N N . GLY A 1 101 ? -0.956 -6.495 -13.539 1.00 85.00 101 GLY A N 1
ATOM 780 C CA . GLY A 1 101 ? -0.781 -7.132 -12.239 1.00 85.00 101 GLY A CA 1
ATOM 781 C C . GLY A 1 101 ? -2.095 -7.535 -11.582 1.00 85.00 101 GLY A C 1
ATOM 782 O O . GLY A 1 101 ? -3.174 -7.424 -12.159 1.00 85.00 101 GLY A O 1
ATOM 783 N N . ILE A 1 102 ? -1.991 -8.019 -10.346 1.00 90.00 102 ILE A N 1
ATOM 784 C CA . ILE A 1 102 ? -3.143 -8.351 -9.507 1.00 90.00 102 ILE A CA 1
ATOM 785 C C . ILE A 1 102 ? -3.385 -7.178 -8.561 1.00 90.00 102 ILE A C 1
ATOM 787 O O . ILE A 1 102 ? -2.537 -6.859 -7.728 1.00 90.00 102 ILE A O 1
ATOM 791 N N . MET A 1 103 ? -4.552 -6.549 -8.675 1.00 88.00 103 MET A N 1
ATOM 792 C CA . MET A 1 103 ? -4.978 -5.485 -7.772 1.00 88.00 103 MET A CA 1
ATOM 793 C C . MET A 1 103 ? -5.791 -6.077 -6.620 1.00 88.00 103 MET A C 1
ATOM 795 O O . MET A 1 103 ? -6.821 -6.716 -6.833 1.00 88.00 103 MET A O 1
ATOM 799 N N . LEU A 1 104 ? -5.353 -5.817 -5.390 1.00 90.25 104 LEU A N 1
ATOM 800 C CA . LEU A 1 104 ? -6.125 -6.102 -4.186 1.00 90.25 104 LEU A CA 1
ATOM 801 C C . LEU A 1 104 ? -6.634 -4.786 -3.607 1.00 90.25 104 LEU A C 1
ATOM 803 O O . LEU A 1 104 ? -5.850 -3.954 -3.158 1.00 90.25 104 LEU A O 1
ATOM 807 N N . TYR A 1 105 ? -7.951 -4.611 -3.604 1.00 87.88 105 TYR A N 1
ATOM 808 C CA . TYR A 1 105 ? -8.606 -3.472 -2.974 1.00 87.88 105 TYR A CA 1
ATOM 809 C C . TYR A 1 105 ? -9.261 -3.906 -1.666 1.00 87.88 105 TYR A C 1
ATOM 811 O O . TYR A 1 105 ? -9.965 -4.917 -1.623 1.00 87.88 105 TYR A O 1
ATOM 819 N N . ARG A 1 106 ? -9.063 -3.122 -0.605 1.00 89.69 106 ARG A N 1
ATOM 820 C CA . ARG A 1 106 ? -9.832 -3.255 0.633 1.00 89.69 106 ARG A CA 1
ATOM 821 C C . ARG A 1 106 ? -10.515 -1.935 0.954 1.00 89.69 106 ARG A C 1
ATOM 823 O O . ARG A 1 106 ? -9.855 -0.906 1.049 1.00 89.69 106 ARG A O 1
ATOM 830 N N . GLY A 1 107 ? -11.833 -1.992 1.120 1.00 89.12 107 GLY A N 1
ATOM 831 C CA . GLY A 1 107 ? -12.630 -0.862 1.582 1.00 89.12 107 GLY A CA 1
ATOM 832 C C . GLY A 1 107 ? -12.549 -0.676 3.097 1.00 89.12 107 GLY A C 1
ATOM 833 O O . GLY A 1 107 ? -11.692 -1.238 3.781 1.00 89.12 107 GLY A O 1
ATOM 834 N N . GLN A 1 108 ? -13.484 0.107 3.631 1.00 91.38 108 GLN A N 1
ATOM 835 C CA . GLN A 1 108 ? -13.638 0.238 5.075 1.00 91.38 108 GLN A CA 1
ATOM 836 C C . GLN A 1 108 ? -14.094 -1.099 5.682 1.00 91.38 108 GLN A C 1
ATOM 838 O O . GLN A 1 108 ? -15.006 -1.722 5.134 1.00 91.38 108 GLN A O 1
ATOM 843 N N . PRO A 1 109 ? -13.490 -1.537 6.801 1.00 91.81 109 PRO A N 1
ATOM 844 C CA . PRO A 1 109 ? -13.907 -2.760 7.470 1.00 91.81 109 PRO A CA 1
ATOM 845 C C . PRO A 1 109 ? -15.336 -2.623 8.005 1.00 91.81 109 PRO A C 1
ATOM 847 O O . PRO A 1 109 ? -15.732 -1.577 8.527 1.00 91.81 109 PRO A O 1
ATOM 850 N N . SER A 1 110 ? -16.095 -3.707 7.910 1.00 92.75 110 SER A N 1
ATOM 851 C CA . SER A 1 110 ? -17.416 -3.842 8.522 1.00 92.75 110 SER A CA 1
ATOM 852 C C . SER A 1 110 ? -17.340 -3.841 10.055 1.00 92.75 110 SER A C 1
ATOM 854 O O . SER A 1 110 ? -16.283 -4.054 10.654 1.00 92.75 110 SER A O 1
ATOM 856 N N . VAL A 1 111 ? -18.485 -3.634 10.719 1.00 88.69 111 VAL A N 1
ATOM 857 C CA . VAL A 1 111 ? -18.574 -3.691 12.191 1.00 88.69 111 VAL A CA 1
ATOM 858 C C . VAL A 1 111 ? -18.081 -5.040 12.721 1.00 88.69 111 VAL A C 1
ATOM 860 O O . VAL A 1 111 ? -17.353 -5.068 13.711 1.00 88.69 111 VAL A O 1
ATOM 863 N N . ASP A 1 112 ? -18.403 -6.142 12.045 1.00 90.00 112 ASP A N 1
ATOM 864 C CA . ASP A 1 112 ? -17.985 -7.482 12.462 1.00 90.00 112 ASP A CA 1
ATOM 865 C C . ASP A 1 112 ? -16.470 -7.682 12.317 1.00 90.00 112 ASP A C 1
ATOM 867 O O . ASP A 1 112 ? -15.825 -8.196 13.232 1.00 90.00 112 ASP A O 1
ATOM 871 N N . GLU A 1 113 ? -15.863 -7.201 11.226 1.00 89.44 113 GLU A N 1
ATOM 872 C CA . GLU A 1 113 ? -14.403 -7.217 11.045 1.00 89.44 113 GLU A CA 1
ATOM 873 C C . GLU A 1 113 ? -13.686 -6.345 12.083 1.00 89.44 113 GLU A C 1
ATOM 875 O O . GLU A 1 113 ? -12.638 -6.735 12.612 1.00 89.44 113 GLU A O 1
ATOM 880 N N . LEU A 1 114 ? -14.264 -5.188 12.429 1.00 88.25 114 LEU A N 1
ATOM 881 C CA . LEU A 1 114 ? -13.776 -4.333 13.510 1.00 88.25 114 LEU A CA 1
ATOM 882 C C . LEU A 1 114 ? -13.865 -5.044 14.860 1.00 88.25 114 LEU A C 1
ATOM 884 O O . LEU A 1 114 ? -12.909 -5.000 15.633 1.00 88.25 114 LEU A O 1
ATOM 888 N N . VAL A 1 115 ? -14.976 -5.727 15.151 1.00 82.69 115 VAL A N 1
ATOM 889 C CA . VAL A 1 115 ? -15.154 -6.499 16.388 1.00 82.69 115 VAL A CA 1
ATOM 890 C C . VAL A 1 115 ? -14.181 -7.674 16.444 1.00 82.69 115 VAL A C 1
ATOM 892 O O . VAL A 1 115 ? -13.590 -7.901 17.500 1.00 82.69 115 VAL A O 1
ATOM 895 N N . LEU A 1 116 ? -13.953 -8.387 15.341 1.00 83.38 116 LEU A N 1
ATOM 896 C CA . LEU A 1 116 ? -13.006 -9.502 15.260 1.00 83.38 116 LEU A CA 1
ATOM 897 C C . LEU A 1 116 ? -11.560 -9.028 15.461 1.00 83.38 116 LEU A C 1
ATOM 899 O O . LEU A 1 116 ? -10.835 -9.572 16.297 1.00 83.38 116 LEU A O 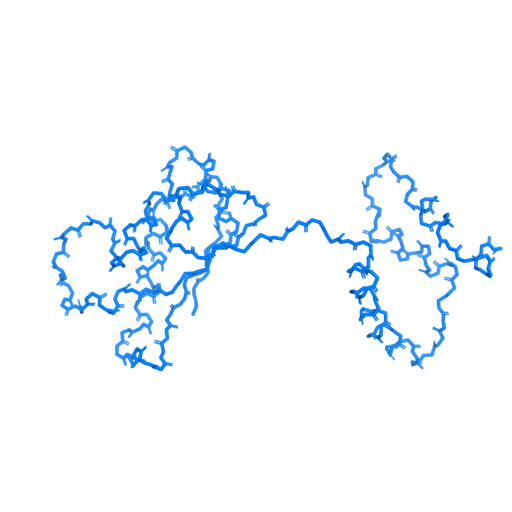1
ATOM 903 N N . THR A 1 117 ? -11.167 -7.947 14.784 1.00 83.12 117 THR A N 1
ATOM 904 C CA . THR A 1 117 ? -9.844 -7.320 14.941 1.00 83.12 117 THR A CA 1
ATOM 905 C C . THR A 1 117 ? -9.651 -6.794 16.361 1.00 83.12 117 THR A C 1
ATOM 907 O O . THR A 1 117 ? -8.633 -7.054 17.007 1.00 83.12 117 THR A O 1
ATOM 910 N N . ALA A 1 118 ? -10.663 -6.106 16.896 1.00 79.75 118 ALA A N 1
ATOM 911 C CA . ALA A 1 118 ? -10.656 -5.636 18.268 1.00 79.75 118 ALA A CA 1
ATOM 912 C C . ALA A 1 118 ? -10.631 -6.799 19.255 1.00 79.75 118 ALA A C 1
ATOM 914 O O . ALA A 1 118 ? -10.046 -6.637 20.310 1.00 79.75 118 ALA A O 1
ATOM 915 N N . SER A 1 119 ? -11.219 -7.956 18.952 1.00 66.50 119 SER A N 1
ATOM 916 C CA . SER A 1 119 ? -11.180 -9.142 19.815 1.00 66.50 119 SER A CA 1
ATOM 917 C C . SER A 1 119 ? -9.786 -9.761 19.872 1.00 66.50 119 SER A C 1
ATOM 919 O O . SER A 1 119 ? -9.365 -10.165 20.948 1.00 66.50 119 SER A O 1
ATOM 921 N N . LEU A 1 120 ? -9.029 -9.750 18.772 1.00 58.53 120 LEU A N 1
ATOM 922 C CA . LEU A 1 120 ? -7.610 -10.131 18.747 1.00 58.53 120 LEU A CA 1
ATOM 923 C C . LEU A 1 120 ? -6.738 -9.151 19.542 1.00 58.53 120 LEU A C 1
ATOM 925 O O . LEU A 1 120 ? -5.969 -9.566 20.408 1.00 58.53 120 LEU A O 1
ATOM 929 N N . ILE A 1 121 ? -6.916 -7.844 19.326 1.00 70.06 121 ILE A N 1
ATOM 930 C CA . ILE A 1 121 ? -6.219 -6.809 20.107 1.00 70.06 121 ILE A CA 1
ATOM 931 C C . ILE A 1 121 ? -6.627 -6.893 21.582 1.00 70.06 121 ILE A C 1
ATOM 933 O O . ILE A 1 121 ? -5.773 -6.834 22.461 1.00 70.06 121 ILE A O 1
ATOM 937 N N . LYS A 1 122 ? -7.915 -7.102 21.875 1.00 65.12 122 LYS A N 1
ATOM 938 C CA . LYS A 1 122 ? -8.443 -7.336 23.223 1.00 65.12 122 LYS A CA 1
ATOM 939 C C . LYS A 1 122 ? -7.877 -8.611 23.815 1.00 65.12 122 LYS A C 1
ATOM 941 O O . LYS A 1 122 ? -7.586 -8.579 24.990 1.00 65.12 122 LYS A O 1
ATOM 946 N N . LEU A 1 123 ? -7.679 -9.699 23.074 1.00 54.62 123 LEU A N 1
ATOM 947 C CA . LEU A 1 123 ? -7.071 -10.928 23.590 1.00 54.62 123 LEU A CA 1
ATOM 948 C C . LEU A 1 123 ? -5.626 -10.664 24.032 1.00 54.62 123 LEU A C 1
ATOM 950 O O . LEU A 1 123 ? -5.272 -10.992 25.161 1.00 54.62 123 LEU A O 1
ATOM 954 N N . VAL A 1 124 ? -4.826 -10.002 23.191 1.00 61.41 124 VAL A N 1
ATOM 955 C CA . VAL A 1 124 ? -3.439 -9.615 23.509 1.00 61.41 124 VAL A CA 1
ATOM 956 C C . VAL A 1 124 ? -3.400 -8.653 24.700 1.00 61.41 124 VAL A C 1
ATOM 958 O O . VAL A 1 124 ? -2.626 -8.838 25.639 1.00 61.41 124 VAL A O 1
ATOM 961 N N . PHE A 1 125 ? -4.290 -7.662 24.715 1.00 66.75 125 PHE A N 1
ATOM 962 C CA . PHE A 1 125 ? -4.387 -6.679 25.790 1.00 66.75 125 PHE A CA 1
ATOM 963 C C . PHE A 1 125 ? -4.939 -7.292 27.087 1.00 66.75 125 PHE A C 1
ATOM 965 O O . PHE A 1 125 ? -4.453 -6.981 28.164 1.00 66.75 125 PHE A O 1
ATOM 972 N N . CYS A 1 126 ? -5.907 -8.206 27.019 1.00 58.94 126 CYS A N 1
ATOM 973 C CA . CYS A 1 126 ? -6.458 -8.954 28.150 1.00 58.94 126 CYS A CA 1
ATOM 974 C C . CYS A 1 126 ? -5.461 -9.976 28.688 1.00 58.94 126 CYS A C 1
ATOM 976 O O . CYS A 1 126 ? -5.468 -10.214 29.887 1.00 58.94 126 CYS A O 1
ATOM 978 N N . TYR A 1 127 ? -4.599 -10.555 27.852 1.00 59.34 127 TYR A N 1
ATOM 979 C CA . TYR A 1 127 ? -3.499 -11.410 28.294 1.00 59.34 127 TYR A CA 1
ATOM 980 C C . TYR A 1 127 ? -2.454 -10.586 29.058 1.00 59.34 127 TYR A C 1
ATOM 982 O O . TYR A 1 127 ? -2.117 -10.921 30.190 1.00 59.34 127 TYR A O 1
ATOM 990 N N . ALA A 1 128 ? -2.049 -9.436 28.505 1.00 64.50 128 ALA A N 1
ATOM 991 C CA . ALA A 1 128 ? -1.155 -8.492 29.176 1.00 64.50 128 ALA A CA 1
ATOM 992 C C . ALA A 1 128 ? -1.763 -7.904 30.467 1.00 64.50 128 ALA A C 1
ATOM 994 O O . ALA A 1 128 ? -1.052 -7.679 31.439 1.00 64.50 128 ALA A O 1
ATOM 995 N N . ARG A 1 129 ? -3.085 -7.692 30.512 1.00 63.28 129 ARG A N 1
ATOM 996 C CA . ARG A 1 129 ? -3.814 -7.148 31.673 1.00 63.28 129 ARG A CA 1
ATOM 997 C C . ARG A 1 129 ? -4.297 -8.183 32.678 1.00 63.28 129 ARG A C 1
ATOM 999 O O . ARG A 1 129 ? -4.520 -7.818 33.824 1.00 63.28 129 ARG A O 1
ATOM 1006 N N . LYS A 1 130 ? -4.422 -9.464 32.316 1.00 59.97 130 LYS A N 1
ATOM 1007 C CA . LYS A 1 130 ? -4.639 -10.562 33.278 1.00 59.97 130 LYS A CA 1
ATOM 1008 C C . LYS A 1 130 ? -3.474 -10.693 34.262 1.00 59.97 130 LYS A C 1
ATOM 1010 O O . LYS A 1 130 ? -3.634 -11.325 35.301 1.00 59.97 130 LYS A O 1
ATOM 1015 N N . LEU A 1 131 ? -2.351 -10.030 33.978 1.00 65.00 131 LEU A N 1
ATOM 1016 C CA . LEU A 1 131 ? -1.278 -9.786 34.936 1.00 65.00 131 LEU A CA 1
ATOM 1017 C C . LEU A 1 131 ? -1.646 -8.780 36.053 1.00 65.00 131 LEU A C 1
ATOM 1019 O O . LEU A 1 131 ? -0.856 -8.676 36.989 1.00 65.00 131 LEU A O 1
ATOM 1023 N N . LYS A 1 132 ? -2.825 -8.117 36.005 1.00 62.12 132 LYS A N 1
ATOM 1024 C CA . LYS A 1 132 ? -3.862 -7.983 37.069 1.00 62.12 132 LYS A CA 1
ATOM 1025 C C . LYS A 1 132 ? -4.802 -6.767 36.842 1.00 62.12 132 LYS A C 1
ATOM 1027 O O . LYS A 1 132 ? -4.380 -5.625 36.973 1.00 62.12 132 LYS A O 1
ATOM 1032 N N . ASP A 1 133 ? -6.086 -7.073 36.603 1.00 64.69 133 ASP A N 1
ATOM 1033 C CA . ASP A 1 133 ? -7.320 -6.247 36.619 1.00 64.69 133 ASP A CA 1
ATOM 1034 C C . ASP A 1 133 ? -7.913 -5.571 35.352 1.00 64.69 133 ASP A C 1
ATOM 1036 O O . ASP A 1 133 ? -7.257 -5.057 34.430 1.00 64.69 133 ASP A O 1
ATOM 1040 N N . SER A 1 134 ? -9.259 -5.588 35.331 1.00 69.38 134 SER A N 1
ATOM 1041 C CA . SER A 1 134 ? -10.146 -5.000 34.316 1.00 69.38 134 SER A CA 1
ATOM 1042 C C . SER A 1 134 ? -10.125 -3.464 34.333 1.00 69.38 134 SER A C 1
ATOM 1044 O O . SER A 1 134 ? -10.028 -2.878 35.408 1.00 69.38 134 SER A O 1
ATOM 1046 N N . PRO A 1 135 ? -10.239 -2.787 33.173 1.00 74.94 135 PRO A N 1
ATOM 1047 C CA . PRO A 1 135 ? -10.150 -1.327 33.108 1.00 74.94 135 PRO A CA 1
ATOM 1048 C C . PRO A 1 135 ? -11.309 -0.623 33.805 1.00 74.94 135 PRO A C 1
ATOM 1050 O O . PRO A 1 135 ? -12.472 -0.940 33.565 1.00 74.94 135 PRO A O 1
ATOM 1053 N N . SER A 1 136 ? -10.979 0.397 34.593 1.00 80.69 136 SER A N 1
ATOM 1054 C CA . SER A 1 136 ? -11.940 1.359 35.126 1.00 80.69 136 SER A CA 1
ATOM 1055 C C . SER A 1 136 ? -12.448 2.314 34.033 1.00 80.69 136 SER A C 1
ATOM 1057 O O . SER A 1 136 ? -11.838 2.465 32.971 1.00 80.69 136 SER A O 1
ATOM 1059 N N . ILE A 1 137 ? -13.544 3.034 34.302 1.00 81.94 137 ILE A N 1
ATOM 1060 C CA . ILE A 1 137 ? -14.067 4.082 33.401 1.00 81.94 137 ILE A CA 1
ATOM 1061 C C . ILE A 1 137 ? -13.006 5.159 33.135 1.00 81.94 137 ILE A C 1
ATOM 1063 O O . ILE A 1 137 ? -12.910 5.669 32.017 1.00 81.94 137 ILE A O 1
ATOM 1067 N N . SER A 1 138 ? -12.191 5.491 34.138 1.00 82.81 138 SER A N 1
ATOM 1068 C CA . SER A 1 138 ? -11.084 6.441 34.003 1.00 82.81 138 SER A CA 1
ATOM 1069 C C . SER A 1 138 ? -10.029 5.941 33.019 1.00 82.81 138 SER A C 1
ATOM 1071 O O . SER A 1 138 ? -9.591 6.715 32.168 1.00 82.81 138 SER A O 1
ATOM 1073 N N . ASP A 1 139 ? -9.700 4.647 33.061 1.00 80.94 139 ASP A N 1
ATOM 1074 C CA . ASP A 1 139 ? -8.756 4.025 32.125 1.00 80.94 139 ASP A CA 1
ATOM 1075 C C . ASP A 1 139 ? -9.301 4.041 30.696 1.00 80.94 139 ASP A C 1
ATOM 1077 O O . ASP A 1 139 ? -8.585 4.382 29.754 1.00 80.94 139 ASP A O 1
ATOM 1081 N N . ILE A 1 140 ? -10.591 3.728 30.527 1.00 82.12 140 ILE A N 1
ATOM 1082 C CA . ILE A 1 140 ? -11.259 3.751 29.220 1.00 82.12 140 ILE A CA 1
ATOM 1083 C C . ILE A 1 140 ? -11.305 5.182 28.677 1.00 82.12 140 ILE A C 1
ATOM 10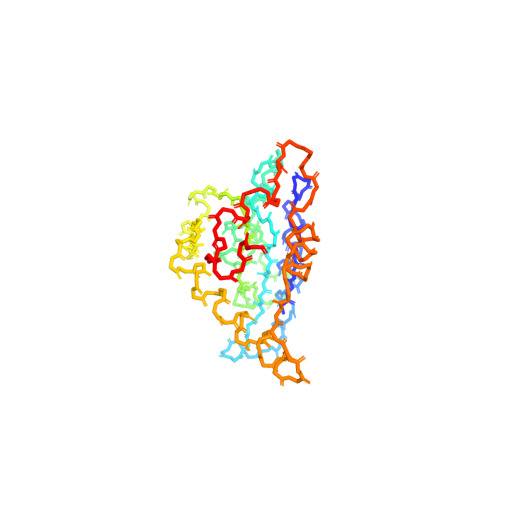85 O O . ILE A 1 140 ? -10.944 5.424 27.527 1.00 82.12 140 ILE A O 1
ATOM 1089 N N . LYS A 1 141 ? -11.705 6.155 29.500 1.00 83.62 141 LYS A N 1
ATOM 1090 C CA . LYS A 1 141 ? -11.760 7.570 29.116 1.00 83.62 141 LYS A CA 1
ATOM 1091 C C . LYS A 1 141 ? -10.381 8.103 28.742 1.00 83.62 141 LYS A C 1
ATOM 1093 O O . LYS A 1 141 ? -10.266 8.833 27.757 1.00 83.62 141 LYS A O 1
ATOM 1098 N N . TYR A 1 142 ? -9.349 7.743 29.506 1.00 82.12 142 TYR A N 1
ATOM 1099 C CA . TYR A 1 142 ? -7.966 8.081 29.191 1.00 82.12 142 TYR A CA 1
ATOM 1100 C C . TYR A 1 142 ? -7.547 7.472 27.849 1.00 82.12 142 TYR A C 1
ATOM 1102 O O . TYR A 1 142 ? -7.063 8.201 26.987 1.00 82.12 142 TYR A O 1
ATO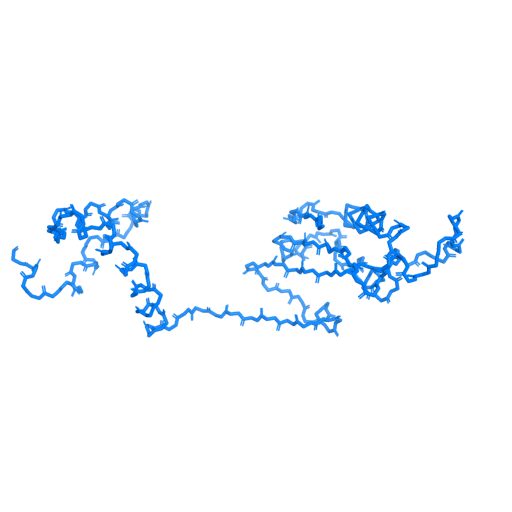M 1110 N N . ALA A 1 143 ? -7.806 6.180 27.624 1.00 82.00 143 ALA A N 1
ATOM 1111 C CA . ALA A 1 143 ? -7.476 5.501 26.374 1.00 82.00 143 ALA A CA 1
ATOM 1112 C C . ALA A 1 143 ? -8.200 6.111 25.160 1.00 82.00 143 ALA A C 1
ATOM 1114 O O . ALA A 1 143 ? -7.564 6.363 24.138 1.00 82.00 143 ALA A O 1
ATOM 1115 N N . VAL A 1 144 ? -9.499 6.409 25.271 1.00 83.06 144 VAL A N 1
ATOM 1116 C CA . VAL A 1 144 ? -10.274 7.057 24.197 1.00 83.06 144 VAL A CA 1
ATOM 1117 C C . VAL A 1 144 ? -9.698 8.432 23.880 1.00 83.06 144 VAL A C 1
ATOM 1119 O O . VAL A 1 144 ? -9.410 8.726 22.723 1.00 83.06 144 VAL A O 1
ATOM 1122 N N . LYS A 1 145 ? -9.472 9.272 24.896 1.00 83.94 145 LYS A N 1
ATOM 1123 C CA . LYS A 1 145 ? -8.896 10.604 24.680 1.00 83.94 145 LYS A CA 1
ATOM 1124 C C . LYS A 1 145 ? -7.487 10.522 24.106 1.00 83.94 145 LYS A C 1
ATOM 1126 O O . LYS A 1 145 ? -7.173 11.268 23.193 1.00 83.94 145 LYS A O 1
ATOM 1131 N N . ARG A 1 146 ? -6.647 9.610 24.587 1.00 83.31 146 ARG A N 1
ATOM 1132 C CA . ARG A 1 146 ? -5.279 9.451 24.086 1.00 83.31 146 ARG A CA 1
ATOM 1133 C C . ARG A 1 146 ? -5.240 9.088 22.598 1.00 83.31 146 ARG A C 1
ATOM 1135 O O . ARG A 1 146 ? -4.398 9.626 21.895 1.00 83.31 146 ARG A O 1
ATOM 1142 N N . ASN A 1 147 ? -6.116 8.193 22.137 1.00 82.00 147 ASN A N 1
ATOM 1143 C CA . ASN A 1 147 ? -6.070 7.679 20.761 1.00 82.00 147 ASN A CA 1
ATOM 1144 C C . ASN A 1 147 ? -6.920 8.483 19.768 1.00 82.00 147 ASN A C 1
ATOM 1146 O O . ASN A 1 147 ? -6.601 8.506 18.588 1.00 82.00 147 ASN A O 1
ATOM 1150 N N . PHE A 1 148 ? -7.998 9.120 20.231 1.00 84.56 148 PHE A N 1
ATOM 1151 C CA . PHE A 1 148 ? -8.979 9.770 19.356 1.00 84.56 148 PHE A CA 1
ATOM 1152 C C . PHE A 1 148 ? -9.149 11.272 19.636 1.00 84.56 148 PHE A C 1
ATOM 1154 O O . PHE A 1 148 ? -10.055 11.891 19.089 1.00 84.56 148 PHE A O 1
ATOM 1161 N N . SER A 1 149 ? -8.336 11.891 20.501 1.00 76.56 149 SER A N 1
ATOM 1162 C CA . SER A 1 149 ? -8.316 13.363 20.598 1.00 76.56 149 SER A CA 1
ATOM 1163 C C . SER A 1 149 ? -7.508 13.987 19.455 1.00 76.56 149 SER A C 1
ATOM 1165 O O . SER A 1 149 ? -6.665 13.328 18.857 1.00 76.56 149 SER A O 1
ATOM 1167 N N . GLY A 1 150 ? -7.779 15.256 19.139 1.00 78.00 150 GLY A N 1
ATOM 1168 C CA . GLY A 1 150 ? -7.043 16.018 18.120 1.00 78.00 150 GLY A CA 1
ATOM 1169 C C . GLY A 1 150 ? -7.951 16.845 17.211 1.00 78.00 150 GLY A C 1
ATOM 1170 O O . GLY A 1 150 ? -7.599 17.960 16.843 1.00 78.00 150 GLY A O 1
ATOM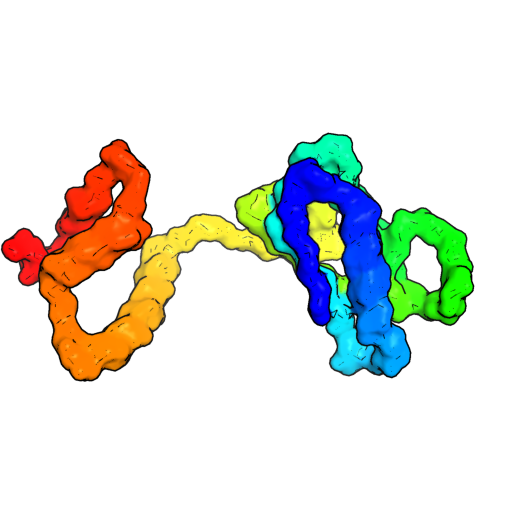 1171 N N . LEU A 1 151 ? -9.160 16.355 16.935 1.00 79.88 151 LEU A N 1
ATOM 1172 C CA . LEU A 1 151 ? -10.203 17.102 16.227 1.00 79.88 151 LEU A CA 1
ATOM 1173 C C . LEU A 1 151 ? -11.061 17.881 17.233 1.00 79.88 151 LEU A C 1
ATOM 1175 O O . LEU A 1 151 ? -11.816 17.281 17.998 1.00 79.88 151 LEU A O 1
ATOM 1179 N N . GLN A 1 152 ? -10.936 19.214 17.246 1.00 76.44 152 GLN A N 1
ATOM 1180 C CA . GLN A 1 152 ? -11.632 20.089 18.208 1.00 76.44 152 GLN A CA 1
ATOM 1181 C C . GLN A 1 152 ? -13.163 20.022 18.088 1.00 76.44 152 GLN A C 1
ATOM 1183 O O . GLN A 1 152 ? -13.870 20.198 19.078 1.00 76.44 152 GLN A O 1
ATOM 1188 N N . GLU A 1 153 ? -13.670 19.716 16.897 1.00 83.69 153 GLU A N 1
ATOM 1189 C CA . GLU A 1 153 ? -15.104 19.690 16.590 1.00 83.69 153 GLU A CA 1
ATOM 1190 C C . GLU A 1 153 ? -15.812 18.418 17.086 1.00 83.69 153 GLU A C 1
ATOM 1192 O O . GLU A 1 153 ? -17.041 18.367 17.145 1.00 83.69 153 GLU A O 1
ATOM 1197 N N . VAL A 1 154 ? -15.061 17.383 17.485 1.00 84.88 154 VAL A N 1
ATOM 1198 C CA . VAL A 1 154 ? -15.623 16.072 17.833 1.00 84.88 154 VAL A CA 1
ATOM 1199 C C . VAL A 1 154 ? -15.436 15.775 19.318 1.00 84.88 154 VAL A C 1
ATOM 1201 O O . VAL A 1 154 ? -14.332 15.526 19.805 1.00 84.88 154 VAL A O 1
ATOM 1204 N N . ASN A 1 155 ? -16.545 15.700 20.062 1.00 86.81 155 ASN A N 1
ATOM 1205 C CA . ASN A 1 155 ? -16.515 15.222 21.445 1.00 86.81 155 ASN A CA 1
ATOM 1206 C C . ASN A 1 155 ? -16.428 13.688 21.488 1.00 86.81 155 ASN A C 1
ATOM 1208 O O . ASN A 1 155 ? -17.428 12.986 21.653 1.00 86.81 155 ASN A O 1
ATOM 1212 N N . THR A 1 156 ? -15.208 13.170 21.357 1.00 86.06 156 THR A N 1
ATOM 1213 C CA . THR A 1 156 ? -14.941 11.727 21.271 1.00 86.06 156 THR A CA 1
ATOM 1214 C C . THR A 1 156 ? -15.410 10.953 22.495 1.00 86.06 156 THR A C 1
ATOM 1216 O O . THR A 1 156 ? -15.999 9.885 22.361 1.00 86.06 156 THR A O 1
ATOM 1219 N N . TRP A 1 157 ? -15.257 11.505 23.701 1.00 86.69 157 TRP A N 1
ATOM 1220 C CA . TRP A 1 157 ? -15.749 10.837 24.905 1.00 86.69 157 TRP A CA 1
ATOM 1221 C C . TRP A 1 157 ? -17.272 10.678 24.902 1.00 86.69 157 TRP A C 1
ATOM 1223 O O . TRP A 1 157 ? -17.765 9.625 25.294 1.00 86.69 157 TRP A O 1
ATOM 1233 N N . LYS A 1 158 ? -18.024 11.686 24.440 1.00 89.00 158 LYS A N 1
ATOM 1234 C CA . LYS A 1 158 ? -19.489 11.599 24.350 1.00 89.00 158 LYS A CA 1
ATOM 1235 C C . LYS A 1 158 ? -19.924 10.472 23.409 1.00 89.00 158 LYS A C 1
ATOM 1237 O O . LYS A 1 158 ? -20.829 9.726 23.768 1.00 89.00 158 LYS A O 1
ATOM 1242 N N . ILE A 1 159 ? -19.254 10.335 22.262 1.00 88.44 159 ILE A N 1
ATOM 1243 C CA . ILE A 1 159 ? -19.527 9.284 21.270 1.00 88.44 159 ILE A CA 1
ATOM 1244 C C . ILE A 1 159 ? -19.223 7.908 21.863 1.00 88.44 159 ILE A C 1
ATOM 1246 O O . ILE A 1 159 ? -20.093 7.054 21.910 1.00 88.44 159 ILE A O 1
ATOM 1250 N N . PHE A 1 160 ? -18.020 7.680 22.389 1.00 86.25 160 PHE A N 1
ATOM 1251 C CA . PHE A 1 160 ? -17.666 6.358 22.919 1.00 86.25 160 PHE A CA 1
ATOM 1252 C C . PHE A 1 160 ? -18.470 5.991 24.175 1.00 86.25 160 PHE A C 1
ATOM 1254 O O . PHE A 1 160 ? -18.817 4.825 24.359 1.00 86.25 160 PHE A O 1
ATOM 1261 N N . LYS A 1 161 ? -18.826 6.972 25.020 1.00 86.62 161 LYS A N 1
ATOM 1262 C CA . LYS A 1 161 ? -19.652 6.737 26.212 1.00 86.62 161 LYS A CA 1
ATOM 1263 C C . LYS A 1 161 ? -21.045 6.208 25.856 1.00 86.62 161 LYS A C 1
ATOM 1265 O O . LYS A 1 161 ? -21.566 5.407 26.626 1.00 86.62 161 LYS A O 1
ATOM 1270 N N . SER A 1 162 ? -21.638 6.593 24.719 1.00 87.88 162 SER A N 1
ATOM 1271 C CA . SER A 1 162 ? -22.963 6.081 24.327 1.00 87.88 162 SER A CA 1
ATOM 1272 C C . SER A 1 162 ? -22.965 4.595 23.960 1.00 87.88 162 SER A C 1
ATOM 1274 O O . SER A 1 162 ? -24.031 3.992 23.937 1.00 87.88 162 SER A O 1
ATOM 1276 N N . PHE A 1 163 ? -21.794 4.003 23.706 1.00 83.38 163 PHE A N 1
ATOM 1277 C CA . PHE A 1 163 ? -21.637 2.579 23.393 1.00 83.38 163 PHE A CA 1
ATOM 1278 C C . PHE A 1 163 ? -21.121 1.744 24.578 1.00 83.38 163 PHE A C 1
ATOM 1280 O O . PHE A 1 163 ? -20.907 0.541 24.427 1.00 83.38 163 PHE A O 1
ATOM 1287 N N . LEU A 1 164 ? -20.901 2.345 25.758 1.00 80.56 164 LEU A N 1
ATOM 1288 C CA . LEU A 1 164 ? -20.495 1.588 26.944 1.00 80.56 164 LEU A CA 1
ATOM 1289 C C . LEU A 1 164 ? -21.673 0.772 27.500 1.00 80.56 164 LEU A C 1
ATOM 1291 O O . LEU A 1 164 ? -22.789 1.291 27.573 1.00 80.56 164 LEU A O 1
ATOM 1295 N N . PRO 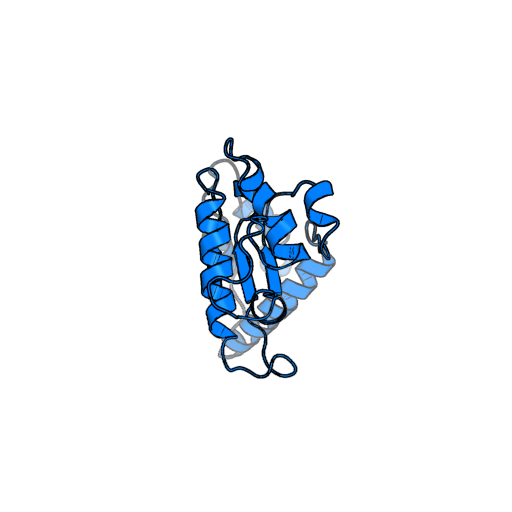A 1 165 ? -21.450 -0.478 27.948 1.00 77.31 165 PRO A N 1
ATOM 1296 C CA . PRO A 1 165 ? -22.512 -1.254 28.571 1.00 77.31 165 PRO A CA 1
ATOM 1297 C C . PRO A 1 165 ? -22.966 -0.597 29.888 1.00 77.31 165 PRO A C 1
ATOM 1299 O O . PRO A 1 165 ? -22.179 0.046 30.585 1.00 77.31 165 PRO A O 1
ATOM 1302 N N . GLN A 1 166 ? -24.247 -0.752 30.242 1.00 70.44 166 GLN A N 1
ATOM 1303 C CA . GLN A 1 166 ? -24.884 -0.033 31.362 1.00 70.44 166 GLN A CA 1
ATOM 1304 C C . GLN A 1 166 ? -24.202 -0.253 32.725 1.00 70.44 166 GLN A C 1
ATOM 1306 O O . GLN A 1 166 ? -24.248 0.616 33.594 1.00 70.44 166 GLN A O 1
ATOM 1311 N N . ASN A 1 167 ? -23.529 -1.390 32.915 1.00 67.69 167 ASN A N 1
ATOM 1312 C CA . ASN A 1 167 ? -22.761 -1.695 34.126 1.00 67.69 167 ASN A CA 1
ATOM 1313 C C . ASN A 1 167 ? -21.500 -0.821 34.300 1.00 67.69 167 ASN A C 1
ATOM 1315 O O . ASN A 1 167 ? -20.979 -0.734 35.406 1.00 67.69 167 ASN A O 1
ATOM 1319 N N . LEU A 1 168 ? -21.036 -0.166 33.233 1.00 60.94 168 LEU A N 1
ATOM 1320 C CA . LEU A 1 168 ? -19.886 0.742 33.202 1.00 60.94 168 LEU A CA 1
ATOM 1321 C C . LEU A 1 168 ? -20.300 2.203 32.951 1.00 60.94 168 LEU A C 1
ATOM 1323 O O . LEU A 1 168 ? -19.436 3.058 32.778 1.00 60.94 168 LEU A O 1
ATOM 1327 N N . SER A 1 169 ? -21.603 2.510 32.877 1.00 57.03 169 SER A N 1
ATOM 1328 C CA . SER A 1 169 ? -22.090 3.865 32.569 1.00 57.03 169 SER A CA 1
ATOM 1329 C C . SER A 1 169 ? -22.453 4.706 33.801 1.00 57.03 169 SER A C 1
ATOM 1331 O O . SER A 1 169 ? -22.842 5.866 33.616 1.00 57.03 169 SER A O 1
ATOM 1333 N N . LYS A 1 170 ? -22.383 4.127 35.008 1.00 54.41 170 LYS A N 1
ATOM 1334 C CA . LYS A 1 170 ? -22.666 4.794 36.290 1.00 54.41 170 LYS A CA 1
ATOM 1335 C C . LYS A 1 170 ? -21.471 5.596 36.790 1.00 54.41 170 LYS A C 1
ATOM 1337 O O . LYS A 1 170 ? -20.332 5.104 36.649 1.00 54.41 170 LYS A O 1
#

pLDDT: mean 82.14, std 12.23, range [47.44, 97.19]

Secondary structure (DSSP, 8-state):
-EEEE--TT--HHHHHHHHHHHHGGGTTS-TTT---EEEEETGGGGTT-TT-GGGGHHHHHHTSS-S-----TT---HHHH--EEEE--SSPPPHHHHTTS------PPPHHHHHHHHHHHHHHHHHHHTTS-PPPHHHHHHHHHHHH---TT--HHHHHHTTS-GGG--

Radius of gyration: 24.09 Å; chains: 1; bounding box: 51×41×64 Å

Sequence (170 aa):
MLSYQCSPLSTAERIINTFRQCSRFQVEKDLDTFASVVVLDEVGLAEDSPRMPLKALHSLLEDGTDGSEDLTADGSEFKDKRVAFIGISNWSLDPAKMNRGIMLYRGQPSVDELVLTASLIKLVFCYARKLKDSPSISDIKYAVKRNFSGLQEVNTWKIFKSFLPQNLSK